Protein AF-A0A6I4YXJ0-F1 (afdb_monomer)

Sequence (84 aa):
MTKGTTLTGGIAVDLLLSLIERVEHLEEERTAITTEIKTIFTEAKHAGFDVKIMKQLINIRSCDQKEIDAYEELLTTYRRALRI

pLDDT: mean 87.24, std 13.6, range [40.44, 98.0]

Mean predicted aligned error: 9.42 Å

Foldseek 3Di:
DDPDQPQDPNDRVVVVVVVVVVVVVVVVVVVVVVVVVVVVLVVCVVVPDDSVVVVVVVVLVVDPPVVSVVVVVVVVVVCVVVVD

Radius of gyration: 24.1 Å; Cα contacts (8 Å, |Δi|>4): 20; chains: 1; bounding box: 56×22×69 Å

Secondary structure (DSSP, 8-state):
------EETTEEHHHHHHHHHHHHHHHHHHHHHHHHHHHHHHHHHHTT--HHHHHHHHHHHTS-HHHHHHHHHHHHHHHHHHT-

Solvent-accessible surface area (backbone atoms only — not comparable to full-atom values): 4907 Å² total; per-residue (Å²): 132,83,82,70,81,56,64,65,92,84,40,60,48,65,58,54,50,55,52,49,55,55,49,52,52,51,52,50,52,51,50,52,53,53,49,54,55,50,50,52,48,51,51,39,42,77,75,70,47,60,57,69,61,50,53,52,51,52,55,57,71,72,45,58,67,69,59,50,53,54,50,51,53,52,50,51,52,50,30,61,73,70,73,99

Structure (mmCIF, N/CA/C/O backbone):
data_AF-A0A6I4YXJ0-F1
#
_entry.id   AF-A0A6I4YXJ0-F1
#
loop_
_atom_site.group_PDB
_atom_site.id
_atom_site.type_symbol
_atom_site.label_atom_id
_atom_site.lab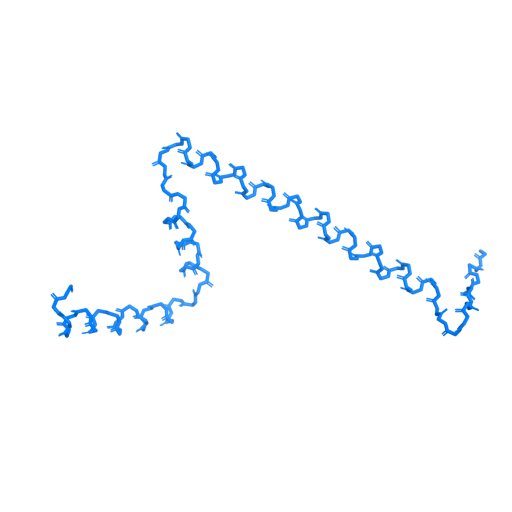el_alt_id
_atom_site.label_comp_id
_atom_site.label_asym_id
_atom_site.label_entity_id
_atom_site.label_seq_id
_atom_site.pdbx_PDB_ins_code
_atom_site.Cartn_x
_atom_site.Cartn_y
_atom_site.Cartn_z
_atom_site.occupancy
_atom_site.B_iso_or_equiv
_atom_site.auth_seq_id
_atom_site.auth_comp_id
_atom_site.auth_asym_id
_atom_site.auth_atom_id
_atom_site.pdbx_PDB_model_num
ATOM 1 N N . MET A 1 1 ? -26.433 -9.330 34.950 1.00 40.44 1 MET A N 1
ATOM 2 C CA . MET A 1 1 ? -27.508 -8.317 34.883 1.00 40.44 1 MET A CA 1
ATOM 3 C C . MET A 1 1 ? -27.567 -7.824 33.449 1.00 40.44 1 MET A C 1
ATOM 5 O O . MET A 1 1 ? -26.569 -7.326 32.950 1.00 40.44 1 MET A O 1
ATOM 9 N N . THR A 1 2 ? -28.669 -8.110 32.763 1.00 47.28 2 THR A N 1
ATOM 10 C CA . THR A 1 2 ? -28.907 -7.819 31.343 1.00 47.28 2 THR A CA 1
ATOM 11 C C . THR A 1 2 ? -28.837 -6.312 31.105 1.00 47.28 2 THR A C 1
ATOM 13 O O . THR A 1 2 ? -29.715 -5.593 31.585 1.00 47.28 2 THR A O 1
ATOM 16 N N . LYS A 1 3 ? -27.797 -5.825 30.407 1.00 55.66 3 LYS A N 1
ATOM 17 C CA . LYS A 1 3 ? -27.790 -4.457 29.869 1.00 55.66 3 LYS A CA 1
ATOM 18 C C . LYS A 1 3 ? -29.009 -4.357 28.953 1.00 55.66 3 LYS A C 1
ATOM 20 O O . LYS A 1 3 ? -29.069 -5.027 27.927 1.00 55.66 3 LYS A O 1
ATOM 25 N N . GLY A 1 4 ? -30.038 -3.666 29.435 1.00 50.56 4 GLY A N 1
ATOM 26 C CA . GLY A 1 4 ? -31.282 -3.482 28.711 1.00 50.56 4 GLY A CA 1
ATOM 27 C C . GLY A 1 4 ? -31.000 -2.682 27.455 1.00 50.56 4 GLY A C 1
ATOM 28 O O . GLY A 1 4 ? -30.367 -1.634 27.537 1.00 50.56 4 GLY A O 1
ATOM 29 N N . THR A 1 5 ? -31.476 -3.190 26.323 1.00 55.12 5 THR A N 1
ATOM 30 C CA . THR A 1 5 ? -31.448 -2.505 25.036 1.00 55.12 5 THR A CA 1
ATOM 31 C C . THR A 1 5 ? -32.133 -1.152 25.182 1.00 55.12 5 THR A C 1
ATOM 33 O O . THR A 1 5 ? -33.361 -1.068 25.243 1.00 55.12 5 THR A O 1
ATOM 36 N N . THR A 1 6 ? -31.347 -0.084 25.294 1.00 59.38 6 THR A N 1
ATOM 37 C CA . THR A 1 6 ? -31.852 1.288 25.297 1.00 59.38 6 THR A CA 1
ATOM 38 C C . THR A 1 6 ? -32.333 1.609 23.885 1.00 59.38 6 THR A C 1
ATOM 40 O O . THR A 1 6 ? -31.564 1.928 22.984 1.00 59.38 6 THR A O 1
ATOM 43 N N . LEU A 1 7 ? -33.639 1.447 23.669 1.00 53.97 7 LEU A N 1
ATOM 44 C CA . LEU A 1 7 ? -34.317 1.785 22.421 1.00 53.97 7 LEU A CA 1
ATOM 45 C C . LEU A 1 7 ? -34.601 3.289 22.394 1.00 53.97 7 LEU A C 1
ATOM 47 O O . LEU A 1 7 ? -35.663 3.741 22.822 1.00 53.97 7 LEU A O 1
ATOM 51 N N . THR A 1 8 ? -33.663 4.072 21.868 1.00 60.00 8 THR A N 1
ATOM 52 C CA . THR A 1 8 ? -33.893 5.492 21.572 1.00 60.00 8 THR A CA 1
ATOM 53 C C . THR A 1 8 ? -34.374 5.605 20.124 1.00 60.00 8 THR A C 1
ATOM 55 O O . THR A 1 8 ? -33.608 5.390 19.190 1.00 60.00 8 THR A O 1
ATOM 58 N N . GLY A 1 9 ? -35.665 5.883 19.915 1.00 61.06 9 GLY A N 1
ATOM 59 C CA . GLY A 1 9 ? -36.227 6.125 18.575 1.00 61.06 9 GLY A CA 1
ATOM 60 C C . GLY A 1 9 ? -36.318 4.903 17.645 1.00 61.06 9 GLY A C 1
ATOM 61 O O . GLY A 1 9 ? -36.355 5.075 16.433 1.00 61.06 9 GLY A O 1
ATOM 62 N N . GLY A 1 10 ? -36.345 3.677 18.182 1.00 62.09 10 GLY A N 1
ATOM 63 C CA . GLY A 1 10 ? -36.420 2.442 17.380 1.00 62.09 10 GLY A CA 1
ATOM 64 C C . GLY A 1 10 ? -35.069 1.923 16.875 1.00 62.09 10 GLY A C 1
ATOM 65 O O . GLY A 1 10 ? -35.025 0.906 16.187 1.00 62.09 10 GLY A O 1
ATOM 66 N N . ILE A 1 11 ? -33.968 2.578 17.248 1.00 65.62 11 ILE A N 1
ATOM 67 C CA . ILE A 1 11 ? -32.608 2.128 16.945 1.00 65.62 11 ILE A CA 1
ATOM 68 C C . ILE A 1 11 ? -32.082 1.331 18.142 1.00 65.62 11 ILE A C 1
ATOM 70 O O . ILE A 1 11 ? -32.137 1.794 19.283 1.00 65.62 11 ILE A O 1
ATOM 74 N N . ALA A 1 12 ? -31.564 0.127 17.888 1.00 81.81 12 ALA A N 1
ATOM 75 C CA . ALA A 1 12 ? -30.839 -0.654 18.884 1.00 81.81 12 ALA A CA 1
ATOM 76 C C . ALA A 1 12 ? -29.467 -0.001 19.134 1.00 81.81 12 ALA A C 1
ATOM 78 O O . ALA A 1 12 ? -28.501 -0.280 18.425 1.00 81.81 12 ALA A O 1
ATOM 79 N N . VAL A 1 13 ? -29.396 0.902 20.118 1.00 82.25 13 VAL A N 1
ATOM 80 C CA . VAL A 1 13 ? -28.198 1.704 20.432 1.00 82.25 13 VAL A CA 1
ATOM 81 C C . VAL A 1 13 ? -26.975 0.822 20.710 1.00 82.25 13 VAL A C 1
ATOM 83 O O . VAL A 1 13 ? -25.888 1.128 20.231 1.00 82.25 13 VAL A O 1
ATOM 86 N N . ASP A 1 14 ? -27.156 -0.317 21.383 1.00 82.81 14 ASP A N 1
ATOM 87 C CA . ASP A 1 14 ? -26.070 -1.269 21.659 1.00 82.81 14 ASP A CA 1
ATOM 88 C C . AS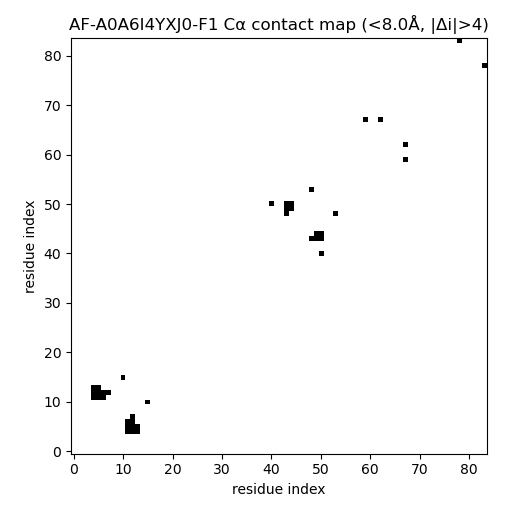P A 1 14 ? -25.469 -1.886 20.384 1.00 82.81 14 ASP A C 1
ATOM 90 O O . ASP A 1 14 ? -24.260 -2.097 20.300 1.00 82.81 14 ASP A O 1
ATOM 94 N N . LEU A 1 15 ? -26.298 -2.154 19.367 1.00 84.38 15 LEU A N 1
ATOM 95 C CA . LEU A 1 15 ? -25.824 -2.673 18.081 1.00 84.38 15 LEU A CA 1
ATOM 96 C C . LEU A 1 15 ? -25.029 -1.602 17.331 1.00 84.38 15 LEU A C 1
ATOM 98 O O . LEU A 1 15 ? -23.985 -1.903 16.758 1.00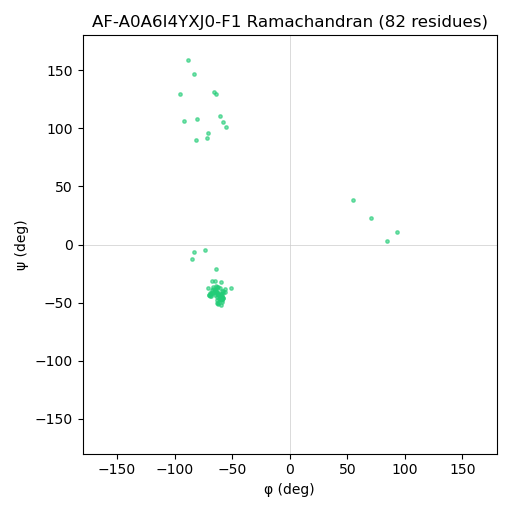 84.38 15 LEU A O 1
ATOM 102 N N . LEU A 1 16 ? -25.512 -0.358 17.349 1.00 88.31 16 LEU A N 1
ATOM 103 C CA . LEU A 1 16 ? -24.821 0.763 16.721 1.00 88.31 16 LEU A CA 1
ATOM 104 C C . LEU A 1 16 ? -23.446 0.994 17.361 1.00 88.31 16 LEU A C 1
AT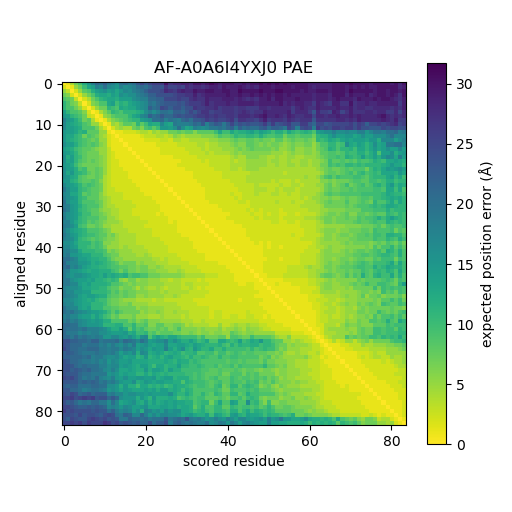OM 106 O O . LEU A 1 16 ? -22.462 1.099 16.635 1.00 88.31 16 LEU A O 1
ATOM 110 N N . LEU A 1 17 ? -23.369 1.006 18.696 1.00 90.69 17 LEU A N 1
ATOM 111 C CA . LEU A 1 17 ? -22.102 1.126 19.425 1.00 90.69 17 LEU A CA 1
ATOM 112 C C . LEU A 1 17 ? -21.142 -0.014 19.070 1.00 90.69 17 LEU A C 1
ATOM 114 O O . LEU A 1 17 ? -20.006 0.250 18.697 1.00 90.69 17 LEU A O 1
ATOM 118 N N . SER A 1 18 ? -21.617 -1.264 19.070 1.00 90.69 18 SER A N 1
ATOM 119 C CA . SER A 1 18 ? -20.784 -2.416 18.705 1.00 90.69 18 SER A CA 1
ATOM 120 C C . SER A 1 18 ? -20.247 -2.342 17.269 1.00 90.69 18 SER A C 1
ATOM 122 O O . SER A 1 18 ? -19.115 -2.752 17.009 1.00 90.69 18 SER A O 1
ATOM 124 N N . LEU A 1 19 ? -21.037 -1.836 16.317 1.00 93.69 19 LEU A N 1
ATOM 125 C CA . LEU A 1 19 ? -20.579 -1.638 14.940 1.00 93.69 19 LEU A CA 1
ATOM 126 C C . LEU A 1 19 ? -19.527 -0.527 14.845 1.00 93.69 19 LEU A C 1
ATOM 128 O O . LEU A 1 19 ? -18.537 -0.714 14.142 1.00 93.69 19 LEU A O 1
ATOM 132 N N . ILE A 1 20 ? -19.727 0.589 15.553 1.00 95.81 20 ILE A N 1
ATOM 133 C CA . ILE A 1 20 ? -18.776 1.708 15.584 1.00 95.81 20 ILE A CA 1
ATOM 134 C C . ILE A 1 20 ? -17.444 1.252 16.181 1.00 95.81 20 ILE A C 1
ATOM 136 O O . ILE A 1 20 ? -16.425 1.391 15.515 1.00 95.81 20 ILE A O 1
ATOM 140 N N . GLU A 1 21 ? -17.457 0.611 17.351 1.00 96.44 21 GLU A N 1
ATOM 141 C CA . GLU A 1 21 ? -16.243 0.123 18.024 1.00 96.44 21 GLU A CA 1
ATOM 142 C C . GLU A 1 21 ? -15.430 -0.824 17.125 1.00 96.44 21 GLU A C 1
ATOM 144 O O . GLU A 1 21 ? -14.205 -0.736 17.045 1.00 96.44 21 GLU A O 1
ATOM 149 N N . ARG A 1 22 ? -16.107 -1.718 16.391 1.00 97.19 22 ARG A N 1
ATOM 150 C CA . ARG A 1 22 ? -15.443 -2.627 15.442 1.00 97.19 22 ARG A CA 1
ATOM 151 C C . ARG A 1 22 ? -14.791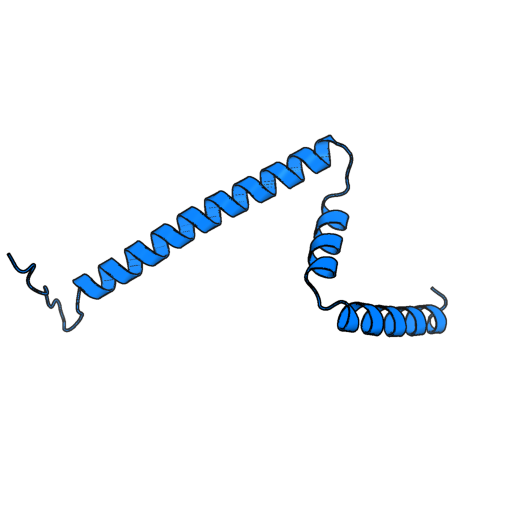 -1.882 14.282 1.00 97.19 22 ARG A C 1
ATOM 153 O O . ARG A 1 22 ? -13.721 -2.286 13.838 1.00 97.19 22 ARG A O 1
ATOM 160 N N . VAL A 1 23 ? -15.440 -0.842 13.762 1.00 96.88 23 VAL A N 1
ATOM 161 C CA . VAL A 1 23 ? -14.881 -0.025 12.678 1.00 96.88 23 VAL A CA 1
ATOM 162 C C . VAL A 1 23 ? -13.708 0.806 13.187 1.00 96.88 23 VAL A C 1
ATOM 164 O O . VAL A 1 23 ? -12.680 0.836 12.522 1.00 96.88 23 VAL A O 1
ATOM 167 N N . GLU A 1 24 ? -13.819 1.423 14.362 1.00 97.25 24 GLU A N 1
ATOM 168 C CA . GLU A 1 24 ? -12.735 2.202 14.971 1.00 97.25 24 GLU A CA 1
ATOM 169 C C . GLU A 1 24 ? -11.484 1.346 15.183 1.00 97.25 24 GLU A C 1
ATOM 171 O O . GLU A 1 24 ? -10.395 1.750 14.781 1.00 97.25 24 GLU A O 1
ATOM 176 N N . HIS A 1 25 ? -11.645 0.121 15.689 1.00 97.31 25 HIS A N 1
ATOM 177 C CA . HIS A 1 25 ? -10.527 -0.809 15.829 1.00 97.31 25 HIS A CA 1
ATOM 178 C C . HIS A 1 25 ? -9.853 -1.124 14.482 1.00 97.31 25 HIS A C 1
ATOM 180 O O . HIS A 1 25 ? -8.633 -1.032 14.359 1.00 97.31 25 HIS A O 1
ATOM 186 N N . LEU A 1 26 ? -10.641 -1.415 13.441 1.00 98.00 26 LEU A N 1
ATOM 187 C CA . LEU A 1 26 ? -10.107 -1.670 12.099 1.00 98.00 26 LEU A CA 1
ATOM 188 C C . LEU A 1 26 ? -9.413 -0.434 11.499 1.00 98.00 26 LEU A C 1
ATOM 190 O O . LEU A 1 26 ? -8.421 -0.567 10.781 1.00 98.00 26 LEU A O 1
ATOM 194 N N . GLU A 1 27 ? -9.913 0.773 11.769 1.00 97.56 27 GLU A N 1
ATOM 195 C CA . GLU A 1 27 ? -9.293 2.028 11.327 1.00 97.56 27 GLU A CA 1
ATOM 196 C C . GLU A 1 27 ? -7.945 2.274 12.026 1.00 97.56 27 GLU A C 1
ATOM 198 O O . GLU A 1 27 ? -6.985 2.715 11.377 1.00 97.56 27 GLU A O 1
ATOM 203 N N . GLU A 1 28 ? -7.843 1.950 13.317 1.00 97.19 28 GLU A N 1
ATOM 204 C CA . GLU A 1 28 ? -6.589 1.983 14.075 1.00 97.19 28 GLU A CA 1
ATOM 205 C C . GLU A 1 28 ? -5.571 0.985 13.509 1.00 97.19 28 GLU A C 1
ATOM 207 O O . GLU A 1 28 ? -4.449 1.379 13.172 1.00 97.19 28 GLU A O 1
ATOM 212 N N . GLU A 1 29 ? -5.969 -0.276 13.308 1.00 97.50 29 GLU A N 1
ATOM 213 C CA . GLU A 1 29 ? -5.119 -1.315 12.712 1.00 97.50 29 GLU A CA 1
ATOM 214 C C . GLU A 1 29 ? -4.641 -0.915 11.309 1.00 97.50 29 GLU A C 1
ATOM 216 O O . GLU A 1 29 ? -3.445 -0.968 11.002 1.00 97.50 29 GLU A O 1
ATOM 221 N N . ARG A 1 30 ? -5.551 -0.424 10.458 1.00 96.25 30 ARG A N 1
ATOM 222 C CA . ARG A 1 30 ? -5.212 0.066 9.113 1.00 96.25 30 ARG A CA 1
ATOM 223 C C . ARG A 1 30 ? -4.197 1.204 9.175 1.00 96.25 30 ARG A C 1
ATOM 225 O O . ARG A 1 30 ? -3.293 1.276 8.335 1.00 96.25 30 ARG A O 1
ATOM 232 N N . THR A 1 31 ? -4.340 2.112 10.137 1.00 96.56 31 THR A N 1
ATOM 233 C CA . THR A 1 31 ? -3.433 3.252 10.311 1.00 96.56 31 THR A CA 1
ATOM 234 C C . THR A 1 31 ? -2.050 2.798 10.770 1.00 96.56 31 THR A C 1
ATOM 236 O O . THR A 1 31 ? -1.048 3.280 10.229 1.00 96.56 31 THR A O 1
ATOM 239 N N . ALA A 1 32 ? -1.979 1.836 11.692 1.00 97.56 32 ALA A N 1
ATOM 240 C CA . ALA A 1 32 ? -0.727 1.228 12.132 1.00 97.56 32 ALA A CA 1
ATOM 241 C C . ALA A 1 32 ? 0.012 0.562 10.957 1.00 97.56 32 ALA A C 1
ATOM 243 O O . ALA A 1 32 ? 1.149 0.935 10.658 1.00 97.56 32 ALA A O 1
ATOM 244 N N . ILE A 1 33 ? -0.675 -0.303 10.203 1.00 97.38 33 ILE A N 1
ATOM 245 C CA . ILE A 1 33 ? -0.126 -0.986 9.019 1.00 97.38 33 ILE A CA 1
ATOM 246 C C . ILE A 1 33 ? 0.346 0.027 7.968 1.00 97.38 33 ILE A C 1
ATOM 248 O O . ILE A 1 33 ? 1.445 -0.072 7.423 1.00 97.38 33 ILE A O 1
ATOM 252 N N . THR A 1 34 ? -0.463 1.051 7.687 1.00 96.19 34 THR A N 1
ATOM 253 C CA . THR A 1 34 ? -0.103 2.087 6.706 1.00 96.19 34 THR A CA 1
ATOM 254 C C . THR A 1 34 ? 1.149 2.853 7.131 1.00 96.19 34 THR A C 1
ATOM 256 O O . THR A 1 34 ? 1.955 3.250 6.287 1.00 96.19 34 THR A O 1
ATOM 259 N N . THR A 1 35 ? 1.313 3.088 8.432 1.00 97.81 35 THR A N 1
ATOM 260 C CA . THR A 1 35 ? 2.482 3.778 8.981 1.00 97.81 35 THR A CA 1
ATOM 261 C C . THR A 1 35 ? 3.730 2.914 8.852 1.00 97.81 35 THR A C 1
ATOM 263 O O . THR A 1 35 ? 4.750 3.400 8.371 1.00 97.81 35 THR A O 1
ATOM 266 N N . GLU A 1 36 ? 3.634 1.626 9.167 1.00 97.94 36 GLU A N 1
ATOM 267 C CA . GLU A 1 36 ? 4.728 0.668 8.999 1.00 97.94 36 GLU A CA 1
ATOM 268 C C . GLU A 1 36 ? 5.180 0.561 7.532 1.00 97.94 36 GLU A C 1
ATOM 270 O O . GLU A 1 36 ? 6.367 0.698 7.228 1.00 97.94 36 GLU A O 1
ATOM 275 N N . ILE A 1 37 ? 4.234 0.461 6.592 1.00 96.19 37 ILE A N 1
ATOM 276 C CA . ILE A 1 37 ? 4.524 0.464 5.148 1.00 96.19 37 ILE A CA 1
ATOM 277 C C . ILE A 1 37 ? 5.272 1.741 4.730 1.00 96.19 37 ILE A C 1
ATOM 279 O O . ILE A 1 37 ? 6.210 1.691 3.927 1.00 96.19 37 ILE A O 1
ATOM 283 N N . LYS A 1 38 ? 4.880 2.909 5.259 1.00 96.00 38 LYS A N 1
ATOM 284 C CA . LYS A 1 38 ? 5.573 4.178 4.977 1.00 96.00 38 LYS A CA 1
ATOM 285 C C . LYS A 1 38 ? 7.002 4.176 5.516 1.00 96.00 38 LYS A C 1
ATOM 287 O O . LYS A 1 38 ? 7.887 4.696 4.832 1.00 96.00 38 LYS A O 1
ATOM 292 N N . THR A 1 39 ? 7.231 3.603 6.695 1.00 97.56 39 THR A N 1
ATOM 293 C CA . THR A 1 39 ? 8.572 3.457 7.272 1.00 97.56 39 THR A CA 1
ATOM 294 C C . THR A 1 39 ? 9.458 2.610 6.362 1.00 97.56 39 THR A C 1
ATOM 296 O O . THR A 1 39 ? 10.518 3.086 5.963 1.00 97.56 39 THR A O 1
ATOM 299 N N . ILE A 1 40 ? 8.978 1.453 5.892 1.00 96.94 40 ILE A N 1
ATOM 300 C CA . ILE A 1 40 ? 9.720 0.580 4.962 1.00 96.94 40 ILE A CA 1
ATOM 301 C C . ILE A 1 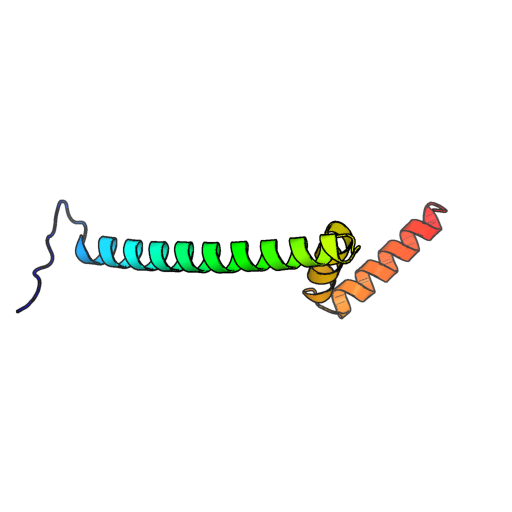40 ? 10.082 1.318 3.667 1.00 96.94 40 ILE A C 1
ATOM 303 O O . ILE A 1 40 ? 11.223 1.271 3.207 1.00 96.94 40 ILE A O 1
ATOM 307 N N . PHE A 1 41 ? 9.140 2.053 3.067 1.00 96.88 41 PHE A N 1
ATOM 308 C CA . PHE A 1 41 ? 9.452 2.842 1.869 1.00 96.88 41 PHE A CA 1
ATOM 309 C C . PHE A 1 41 ? 10.448 3.972 2.146 1.00 96.88 41 PHE A C 1
ATOM 311 O O . PHE A 1 41 ? 11.233 4.334 1.268 1.00 96.88 41 PHE A O 1
ATOM 318 N N . THR A 1 42 ? 10.427 4.535 3.351 1.00 97.19 42 THR A N 1
ATOM 319 C CA . THR A 1 42 ? 11.384 5.562 3.764 1.00 97.19 42 THR A CA 1
ATOM 320 C C . THR A 1 42 ? 12.777 4.963 3.935 1.00 97.19 42 THR A C 1
ATOM 322 O O . THR A 1 42 ? 13.741 5.541 3.442 1.00 97.19 42 THR A O 1
ATOM 325 N N . GLU A 1 43 ? 12.903 3.791 4.552 1.00 97.12 43 GLU A N 1
ATOM 326 C CA . GLU A 1 43 ? 14.164 3.044 4.645 1.00 97.12 43 GLU A CA 1
ATOM 327 C C . GLU A 1 43 ? 14.709 2.684 3.262 1.00 97.12 43 GLU A C 1
ATOM 329 O O . GLU A 1 43 ? 15.868 2.968 2.961 1.00 97.12 43 GLU A O 1
ATOM 334 N N . ALA A 1 44 ? 13.856 2.160 2.379 1.00 97.12 44 ALA A N 1
ATOM 335 C CA . ALA A 1 44 ? 14.233 1.838 1.007 1.00 97.12 44 ALA A CA 1
ATOM 336 C C . ALA A 1 44 ? 14.766 3.067 0.254 1.00 97.12 44 ALA A C 1
ATOM 338 O O . ALA A 1 44 ? 15.768 2.979 -0.456 1.00 97.12 44 ALA A O 1
ATOM 339 N N . LYS A 1 45 ? 14.150 4.238 0.462 1.00 95.94 45 LYS A N 1
ATOM 340 C CA . LYS A 1 45 ? 14.633 5.503 -0.100 1.00 95.94 45 LYS A CA 1
ATOM 341 C C . LYS A 1 45 ? 16.023 5.875 0.427 1.00 95.94 45 LYS A C 1
ATOM 343 O O . LYS A 1 45 ? 16.861 6.300 -0.363 1.00 95.94 45 LYS A O 1
ATOM 348 N N . HIS A 1 46 ? 16.284 5.716 1.726 1.00 97.00 46 HIS A N 1
ATOM 349 C CA . HIS A 1 46 ? 17.610 5.977 2.307 1.00 97.00 46 HIS A CA 1
ATOM 350 C C . HIS A 1 46 ? 18.669 4.978 1.823 1.00 97.00 46 HIS A C 1
ATOM 352 O O . HIS A 1 46 ? 19.823 5.355 1.647 1.00 97.00 46 HIS A O 1
ATOM 358 N N . ALA A 1 47 ? 18.270 3.736 1.543 1.00 97.25 47 ALA A N 1
ATOM 359 C CA . ALA A 1 47 ? 19.124 2.722 0.931 1.00 97.25 47 ALA A CA 1
ATOM 360 C C . ALA A 1 47 ? 19.383 2.954 -0.576 1.00 97.25 47 ALA A C 1
ATOM 362 O O . ALA A 1 47 ? 20.174 2.229 -1.175 1.00 97.25 47 ALA A O 1
ATOM 363 N N . GLY A 1 48 ? 18.750 3.962 -1.190 1.00 95.81 48 GLY A N 1
ATOM 364 C CA . GLY A 1 48 ? 18.963 4.344 -2.589 1.00 95.81 48 GLY A CA 1
ATOM 365 C C . GLY A 1 48 ? 18.002 3.704 -3.5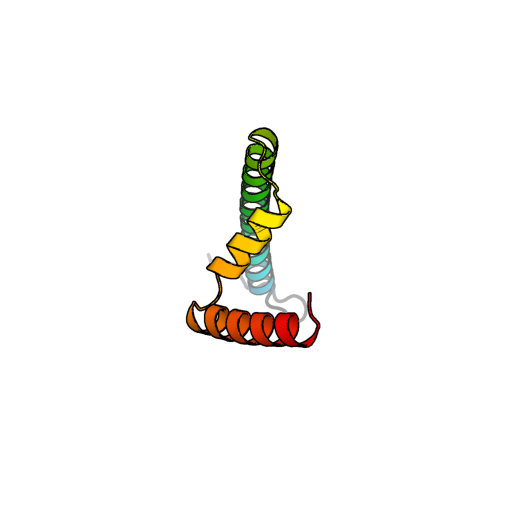96 1.00 95.81 48 GLY A C 1
ATOM 366 O O . GLY A 1 48 ? 18.219 3.833 -4.800 1.00 95.81 48 GLY A O 1
ATOM 367 N N . PHE A 1 49 ? 16.935 3.037 -3.147 1.00 96.88 49 PHE A N 1
ATOM 368 C CA . PHE A 1 49 ? 15.925 2.462 -4.039 1.00 96.88 49 PHE A CA 1
ATOM 369 C C . PHE A 1 49 ? 14.871 3.490 -4.478 1.00 96.88 49 PHE A C 1
ATOM 371 O O . PHE A 1 49 ? 14.454 4.364 -3.712 1.00 96.88 49 PHE A O 1
ATOM 378 N N . ASP A 1 50 ? 14.372 3.342 -5.711 1.00 95.19 50 ASP A N 1
ATOM 379 C CA . ASP A 1 50 ? 13.240 4.126 -6.208 1.00 95.19 50 ASP A CA 1
ATOM 380 C C . ASP A 1 50 ? 11.907 3.548 -5.699 1.00 95.19 50 ASP A C 1
ATOM 382 O O . ASP A 1 50 ? 11.418 2.507 -6.149 1.00 95.19 50 ASP A O 1
ATOM 386 N N . VAL A 1 51 ? 11.284 4.274 -4.771 1.00 95.00 51 VAL A N 1
ATOM 387 C CA . VAL A 1 51 ? 9.999 3.913 -4.154 1.00 95.00 51 VAL A CA 1
ATOM 388 C C . VAL A 1 51 ? 8.864 3.776 -5.179 1.00 95.00 51 VAL A C 1
ATOM 390 O O . VAL A 1 51 ? 7.955 2.969 -4.974 1.00 95.00 51 VAL A O 1
ATOM 393 N N . LYS A 1 52 ? 8.869 4.539 -6.281 1.00 92.69 52 LYS A N 1
ATOM 394 C CA . LYS A 1 52 ? 7.826 4.436 -7.317 1.00 92.69 52 LYS A CA 1
ATOM 395 C C . LYS A 1 52 ? 7.930 3.104 -8.050 1.00 92.69 52 LYS A C 1
ATOM 397 O O . LYS A 1 52 ? 6.909 2.442 -8.227 1.00 92.69 52 LYS A O 1
ATOM 402 N N . ILE A 1 53 ? 9.146 2.701 -8.415 1.00 94.75 53 ILE A N 1
ATOM 403 C CA . ILE A 1 53 ? 9.395 1.412 -9.072 1.00 94.75 53 ILE A CA 1
ATOM 404 C C . ILE A 1 53 ? 9.050 0.256 -8.130 1.00 94.75 53 ILE A C 1
ATOM 406 O O . ILE A 1 53 ? 8.379 -0.687 -8.540 1.00 94.75 53 ILE A O 1
ATOM 410 N N . MET A 1 54 ? 9.401 0.352 -6.844 1.00 94.19 54 MET A N 1
ATOM 411 C CA . MET A 1 54 ? 9.025 -0.671 -5.860 1.00 94.19 54 MET A CA 1
ATOM 412 C C . MET A 1 54 ? 7.508 -0.851 -5.743 1.00 94.19 54 MET A C 1
ATOM 414 O O . MET A 1 54 ? 7.027 -1.981 -5.707 1.00 94.19 54 MET A O 1
ATOM 418 N N . LYS A 1 55 ? 6.735 0.242 -5.722 1.00 92.50 55 LYS A N 1
ATOM 419 C CA . LYS A 1 55 ? 5.263 0.171 -5.699 1.00 92.50 55 LYS A CA 1
ATOM 420 C C . LYS A 1 55 ? 4.699 -0.500 -6.950 1.00 92.50 55 LYS A C 1
ATOM 422 O O . LYS A 1 55 ? 3.787 -1.312 -6.837 1.00 92.50 55 LYS A O 1
ATOM 427 N N . GLN A 1 56 ? 5.250 -0.189 -8.124 1.00 90.75 56 GLN A N 1
ATOM 428 C CA . GLN A 1 56 ? 4.869 -0.867 -9.364 1.00 90.75 56 GLN A CA 1
ATOM 429 C C . GLN A 1 56 ? 5.173 -2.365 -9.287 1.00 90.75 56 GLN A C 1
ATOM 431 O O . GLN A 1 56 ? 4.313 -3.172 -9.624 1.00 90.75 56 GLN A O 1
ATOM 436 N N . LEU A 1 57 ? 6.345 -2.741 -8.769 1.00 89.88 57 LEU A N 1
ATOM 437 C CA . LEU A 1 57 ? 6.729 -4.141 -8.616 1.00 89.88 57 LEU A CA 1
ATOM 438 C C . LEU A 1 57 ? 5.803 -4.894 -7.653 1.00 89.88 57 LEU A C 1
ATOM 440 O O . LEU A 1 57 ? 5.431 -6.023 -7.944 1.00 89.88 57 LEU A O 1
ATOM 444 N N . ILE A 1 58 ? 5.401 -4.285 -6.534 1.00 90.56 58 ILE A N 1
ATOM 445 C CA . ILE A 1 58 ? 4.433 -4.889 -5.602 1.00 90.56 58 ILE A CA 1
ATOM 446 C C . ILE A 1 58 ? 3.089 -5.130 -6.300 1.00 90.56 58 ILE A C 1
ATOM 448 O O . ILE A 1 58 ? 2.531 -6.215 -6.170 1.00 90.56 58 ILE A O 1
ATOM 452 N N . ASN A 1 59 ? 2.598 -4.158 -7.075 1.00 86.62 59 ASN A N 1
ATOM 453 C CA . ASN A 1 59 ? 1.343 -4.305 -7.815 1.00 86.62 59 ASN A CA 1
ATOM 454 C C . ASN A 1 59 ? 1.421 -5.418 -8.864 1.00 86.62 59 ASN A C 1
ATOM 456 O O . ASN A 1 59 ? 0.512 -6.238 -8.936 1.00 86.62 59 ASN A O 1
ATOM 460 N N . ILE A 1 60 ? 2.515 -5.474 -9.632 1.00 85.50 60 ILE A N 1
ATOM 461 C CA . ILE A 1 60 ? 2.759 -6.550 -10.600 1.00 85.50 60 ILE A CA 1
ATOM 462 C C . ILE A 1 60 ? 2.776 -7.891 -9.864 1.00 85.50 60 ILE A C 1
ATOM 464 O O . ILE A 1 60 ? 2.031 -8.790 -10.218 1.00 85.50 60 ILE A O 1
ATOM 468 N N . ARG A 1 61 ? 3.529 -8.008 -8.764 1.00 83.50 61 ARG A N 1
ATOM 469 C CA . ARG A 1 61 ? 3.617 -9.248 -7.972 1.00 83.50 61 ARG A CA 1
ATOM 470 C C . ARG A 1 61 ? 2.306 -9.679 -7.312 1.00 83.50 61 ARG A C 1
ATOM 472 O O . ARG A 1 61 ? 2.199 -10.836 -6.924 1.00 83.50 61 ARG A O 1
ATOM 479 N N . SER A 1 62 ? 1.357 -8.765 -7.130 1.00 85.12 62 SER A N 1
ATOM 480 C CA . SER A 1 62 ? 0.037 -9.070 -6.571 1.00 85.12 62 SER A CA 1
ATOM 481 C C . SER A 1 62 ? -0.962 -9.561 -7.624 1.00 85.12 62 SER A C 1
ATOM 483 O O . SER A 1 62 ? -2.047 -10.005 -7.251 1.00 85.12 62 SER A O 1
ATOM 485 N N . CYS A 1 63 ? -0.643 -9.429 -8.912 1.00 80.62 63 CYS A N 1
ATOM 486 C CA . CYS A 1 63 ? -1.500 -9.833 -10.021 1.00 80.62 63 CYS A CA 1
ATOM 487 C C . CYS A 1 63 ? -1.247 -11.310 -10.385 1.00 80.62 63 CYS A C 1
ATOM 489 O O . CYS A 1 63 ? -0.198 -11.860 -10.043 1.00 80.62 63 CYS A O 1
ATOM 491 N N . ASP A 1 64 ? -2.199 -11.973 -11.050 1.00 83.56 64 ASP A N 1
ATOM 492 C CA . ASP A 1 64 ? -1.989 -13.349 -11.524 1.00 83.56 64 ASP A CA 1
ATOM 493 C C . ASP A 1 64 ? -0.890 -13.344 -12.594 1.00 83.56 64 ASP A C 1
ATOM 495 O O . ASP A 1 64 ? -0.939 -12.563 -13.546 1.00 83.56 64 ASP A O 1
ATOM 499 N N . GLN A 1 65 ? 0.090 -14.238 -12.457 1.00 79.81 65 GLN A N 1
ATOM 500 C CA . GLN A 1 65 ? 1.196 -14.376 -13.400 1.00 79.81 65 GLN A CA 1
ATOM 501 C C . GLN A 1 65 ? 0.705 -14.498 -14.849 1.00 79.81 65 GLN A C 1
ATOM 503 O O . GLN A 1 65 ? 1.289 -13.898 -15.745 1.00 79.81 65 GLN A O 1
ATOM 508 N N . LYS A 1 66 ? -0.412 -15.197 -15.080 1.00 82.75 66 LYS A N 1
ATOM 509 C CA . LYS A 1 66 ? -0.978 -15.353 -16.428 1.00 82.75 66 LYS A CA 1
ATOM 510 C C . LYS A 1 66 ? -1.502 -14.044 -17.014 1.00 82.75 66 LYS A C 1
ATOM 512 O O . LYS A 1 66 ? -1.393 -13.828 -18.219 1.00 82.75 66 LYS A O 1
ATOM 517 N N . GLU A 1 67 ? -2.093 -13.190 -16.183 1.00 84.94 67 GLU A N 1
ATOM 518 C CA . GLU A 1 67 ? -2.589 -11.881 -16.616 1.00 84.94 67 GLU A CA 1
ATOM 519 C C . GLU A 1 67 ? -1.428 -10.929 -16.917 1.00 84.94 67 GLU A C 1
ATOM 521 O O . GLU A 1 67 ? -1.485 -10.186 -17.898 1.00 84.94 67 GLU A O 1
ATOM 526 N N . ILE A 1 68 ? -0.353 -11.000 -16.123 1.00 84.06 68 ILE A N 1
ATOM 527 C CA . ILE A 1 68 ? 0.879 -10.234 -16.351 1.00 84.06 68 ILE A CA 1
ATOM 528 C C . ILE A 1 68 ? 1.504 -10.628 -17.687 1.00 84.06 68 ILE A C 1
ATOM 530 O O . ILE A 1 68 ? 1.767 -9.751 -18.508 1.00 84.06 68 ILE A O 1
ATOM 534 N N . ASP A 1 69 ? 1.687 -11.926 -17.931 1.00 85.88 69 ASP A N 1
ATOM 535 C CA . ASP A 1 69 ? 2.330 -12.427 -19.147 1.00 85.88 69 ASP A CA 1
ATOM 536 C C . ASP A 1 69 ? 1.542 -12.003 -20.405 1.00 85.88 69 ASP A C 1
ATOM 538 O O . ASP A 1 69 ? 2.117 -11.489 -21.368 1.00 85.88 69 ASP A O 1
ATOM 542 N N . ALA A 1 70 ? 0.208 -12.130 -20.377 1.00 86.62 70 ALA A N 1
ATOM 543 C CA . ALA A 1 70 ? -0.659 -11.703 -21.477 1.00 86.62 70 ALA A CA 1
ATOM 544 C C . ALA A 1 70 ? -0.603 -10.182 -21.711 1.00 86.62 70 ALA A C 1
ATOM 546 O O . ALA A 1 70 ? -0.575 -9.715 -22.855 1.00 86.62 70 ALA A O 1
ATOM 547 N N . TYR A 1 71 ? -0.574 -9.395 -20.632 1.00 85.94 71 TYR A N 1
ATOM 548 C CA . TYR A 1 71 ? -0.437 -7.944 -20.714 1.00 85.94 71 TYR A CA 1
ATOM 549 C C . TYR A 1 71 ? 0.927 -7.536 -21.288 1.00 85.94 71 TYR A C 1
ATOM 551 O O . TYR A 1 71 ? 0.986 -6.663 -22.155 1.00 85.94 71 TYR A O 1
ATOM 5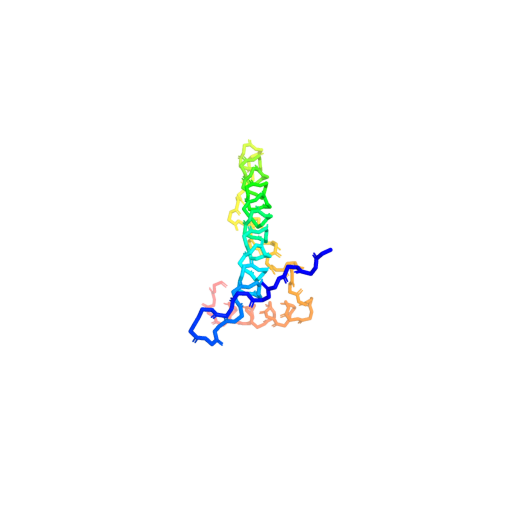59 N N . GLU A 1 72 ? 2.020 -8.175 -20.861 1.00 88.00 72 GLU A N 1
ATOM 560 C CA . GLU A 1 72 ? 3.369 -7.911 -21.372 1.00 88.00 72 GLU A CA 1
ATOM 561 C C . GLU A 1 72 ? 3.519 -8.266 -22.856 1.00 88.00 72 GLU A C 1
ATOM 563 O O . GLU A 1 72 ? 4.147 -7.509 -23.607 1.00 88.00 72 GLU A O 1
ATOM 568 N N . GLU A 1 73 ? 2.909 -9.361 -23.314 1.00 92.62 73 GLU A N 1
ATOM 569 C CA . GLU A 1 73 ? 2.902 -9.756 -24.727 1.00 92.62 73 GLU A CA 1
ATOM 570 C C . GLU A 1 73 ? 2.183 -8.714 -25.603 1.00 92.62 73 GLU A C 1
ATOM 572 O O . GLU A 1 73 ? 2.715 -8.252 -26.625 1.00 92.62 73 GLU A O 1
ATOM 577 N N . LEU A 1 74 ? 0.997 -8.275 -25.172 1.00 91.56 74 LEU A N 1
ATOM 578 C CA . LEU A 1 74 ? 0.233 -7.208 -25.825 1.00 91.56 74 LEU A CA 1
ATOM 579 C C . LEU A 1 74 ? 1.019 -5.896 -25.864 1.00 91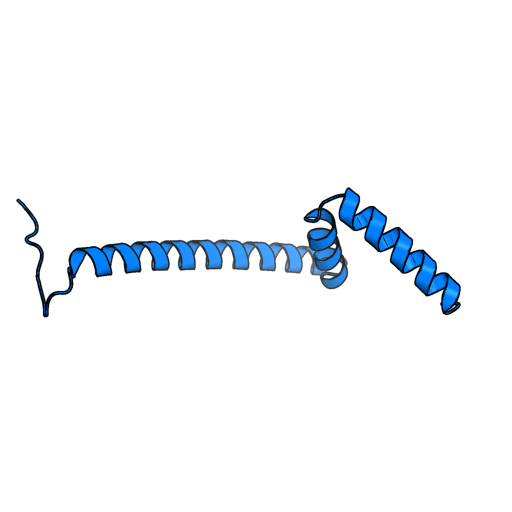.56 74 LEU A C 1
ATOM 581 O O . LEU A 1 74 ? 1.124 -5.247 -26.908 1.00 91.56 74 LEU A O 1
ATOM 585 N N . LEU A 1 75 ? 1.614 -5.519 -24.736 1.00 91.00 75 LEU A N 1
ATOM 586 C CA . LEU A 1 75 ? 2.354 -4.274 -24.604 1.00 91.00 75 LEU A CA 1
ATOM 587 C C . LEU A 1 75 ? 3.621 -4.282 -25.471 1.00 91.00 75 LEU A C 1
ATOM 589 O O . LEU A 1 75 ? 3.929 -3.284 -26.126 1.00 91.00 75 LEU A O 1
ATOM 593 N N . THR A 1 76 ? 4.308 -5.421 -25.557 1.00 93.38 76 THR A N 1
ATOM 594 C CA . THR A 1 76 ? 5.442 -5.634 -26.468 1.00 93.38 76 THR A CA 1
ATOM 595 C C . THR A 1 76 ? 5.015 -5.510 -27.929 1.00 93.38 76 THR A C 1
ATOM 597 O O . THR A 1 76 ? 5.684 -4.834 -28.716 1.00 93.38 76 THR A O 1
ATOM 600 N N . THR A 1 77 ? 3.872 -6.094 -28.294 1.00 93.81 77 THR A N 1
ATOM 601 C CA . THR A 1 77 ? 3.307 -5.990 -29.647 1.00 93.81 77 THR A CA 1
ATOM 602 C C . THR A 1 77 ? 3.017 -4.536 -30.020 1.00 93.81 77 THR A C 1
ATOM 604 O O . THR A 1 77 ? 3.408 -4.080 -31.098 1.00 93.81 77 THR A O 1
ATOM 607 N N . TYR A 1 78 ? 2.397 -3.773 -29.118 1.00 93.12 78 TYR A N 1
ATOM 608 C CA . TYR A 1 78 ? 2.089 -2.361 -29.350 1.00 93.12 78 TYR A CA 1
ATOM 609 C C . TYR A 1 78 ? 3.336 -1.480 -29.416 1.00 93.12 78 TYR A C 1
ATOM 611 O O . TYR A 1 78 ? 3.429 -0.639 -30.309 1.00 93.12 78 TYR A O 1
ATOM 619 N N . ARG A 1 79 ? 4.328 -1.696 -28.545 1.00 94.94 79 ARG A N 1
ATOM 620 C CA . ARG A 1 79 ? 5.619 -0.991 -28.621 1.00 94.94 79 ARG A CA 1
ATOM 621 C C . ARG A 1 79 ? 6.305 -1.217 -29.965 1.00 94.94 79 ARG A C 1
ATOM 623 O O . ARG A 1 79 ? 6.679 -0.260 -30.640 1.00 94.94 79 ARG A O 1
ATOM 630 N N . ARG A 1 80 ? 6.346 -2.474 -30.423 1.00 93.38 80 ARG A N 1
ATOM 631 C CA . ARG A 1 80 ? 6.887 -2.832 -31.740 1.00 93.38 80 ARG A CA 1
ATOM 632 C C . ARG A 1 80 ? 6.138 -2.139 -32.880 1.00 93.38 80 ARG A C 1
ATOM 634 O O . ARG A 1 80 ? 6.778 -1.662 -33.816 1.00 93.38 80 ARG A O 1
ATOM 641 N N . ALA A 1 81 ? 4.809 -2.073 -32.807 1.00 94.44 81 ALA A N 1
ATOM 642 C CA . ALA A 1 81 ? 3.988 -1.388 -33.804 1.00 94.44 81 ALA A CA 1
ATOM 643 C C . ALA A 1 81 ? 4.257 0.127 -33.839 1.00 94.44 81 ALA A C 1
ATOM 645 O O . ALA A 1 81 ? 4.347 0.713 -34.917 1.00 94.44 81 ALA A O 1
ATOM 646 N N . LEU A 1 82 ? 4.438 0.746 -32.671 1.00 93.56 82 LEU A N 1
ATOM 647 C CA . LEU A 1 82 ? 4.715 2.177 -32.522 1.00 93.56 82 LEU A CA 1
ATOM 648 C C . LEU A 1 82 ? 6.197 2.547 -32.711 1.00 93.56 82 LEU A C 1
ATOM 650 O O . LEU A 1 82 ? 6.513 3.733 -32.767 1.00 93.56 82 LEU A O 1
ATOM 654 N N . ARG A 1 83 ? 7.091 1.557 -32.859 1.00 86.69 83 ARG A N 1
ATOM 655 C CA . ARG A 1 83 ? 8.556 1.722 -32.955 1.00 86.69 83 ARG A CA 1
ATOM 656 C C . ARG A 1 83 ? 9.156 2.499 -31.775 1.00 86.69 83 ARG A C 1
ATOM 658 O O . ARG A 1 83 ? 10.069 3.302 -31.969 1.00 86.69 83 ARG A O 1
ATOM 665 N N . ILE A 1 84 ? 8.633 2.247 -30.578 1.00 76.44 84 ILE A N 1
ATOM 666 C CA . ILE A 1 84 ? 9.166 2.740 -29.299 1.00 76.44 84 ILE A CA 1
ATOM 667 C C . ILE A 1 84 ? 9.761 1.602 -28.480 1.00 76.44 84 ILE A C 1
ATOM 669 O O . ILE A 1 84 ? 9.298 0.449 -28.645 1.00 76.44 84 ILE A O 1
#